Protein AF-A0AAD5MJZ8-F1 (afdb_monomer_lite)

Sequence (106 aa):
MPIKWISLIDGYFVVSTISISIYSYVLYVIIASKSKAVRSAFFYIFIVTGVFDIMGVIANEWVRNDVNICFGPSFEMISRLAAAMTGTNSLTHLFGSFLMTLNRFT

pLDDT: mean 91.15, std 6.75, range [57.5, 96.81]

Organism: Parelaphostrongylus tenuis (NCBI:txid148309)

Radius of gyration: 16.87 Å; chains: 1; bounding box: 35×23×52 Å

Structure (mmCIF, N/CA/C/O backbone):
data_AF-A0AAD5MJZ8-F1
#
_entry.id   AF-A0AAD5MJZ8-F1
#
loop_
_atom_site.group_PDB
_atom_site.id
_atom_site.type_symbol
_atom_site.label_atom_id
_atom_site.label_alt_id
_atom_site.label_comp_id
_atom_site.label_asym_id
_atom_site.label_entity_id
_atom_site.label_seq_id
_atom_site.pdbx_PDB_ins_code
_atom_site.Cartn_x
_atom_site.Cartn_y
_atom_site.Cartn_z
_atom_site.occupancy
_atom_site.B_iso_or_equiv
_atom_site.auth_seq_id
_atom_site.auth_comp_id
_atom_site.auth_asym_id
_atom_site.auth_atom_id
_atom_site.pdbx_PDB_model_num
ATOM 1 N N . MET A 1 1 ? 13.782 -1.108 -25.827 1.00 57.50 1 MET A N 1
ATOM 2 C CA . MET A 1 1 ? 14.151 -2.509 -25.516 1.00 57.50 1 MET A CA 1
ATOM 3 C C . MET A 1 1 ? 12.880 -3.273 -25.180 1.00 57.50 1 MET A C 1
ATOM 5 O O . MET A 1 1 ? 12.001 -2.661 -24.587 1.00 57.50 1 MET A O 1
ATOM 9 N N . PRO A 1 2 ? 12.731 -4.549 -25.569 1.00 67.56 2 PRO A N 1
ATOM 10 C CA . PRO A 1 2 ? 11.566 -5.334 -25.174 1.00 67.56 2 PRO A CA 1
ATOM 11 C C . PRO A 1 2 ? 11.579 -5.567 -23.656 1.00 67.56 2 PRO A C 1
ATOM 13 O O . PRO A 1 2 ? 12.581 -6.030 -23.109 1.00 67.56 2 PRO A O 1
ATOM 16 N N . ILE A 1 3 ? 10.474 -5.233 -22.986 1.00 68.69 3 ILE A N 1
ATOM 17 C CA . ILE A 1 3 ? 10.287 -5.465 -21.550 1.00 68.69 3 ILE A CA 1
ATOM 18 C C . ILE A 1 3 ? 10.306 -6.975 -21.302 1.00 68.69 3 ILE A C 1
ATOM 20 O O . ILE A 1 3 ? 9.470 -7.717 -21.822 1.00 68.69 3 ILE A O 1
ATOM 24 N N . LYS A 1 4 ? 11.266 -7.447 -20.504 1.00 76.75 4 LYS A N 1
ATOM 25 C CA . LYS A 1 4 ? 11.311 -8.842 -20.060 1.00 76.75 4 LYS A CA 1
ATOM 26 C C . LYS A 1 4 ? 10.417 -8.999 -18.836 1.00 76.75 4 LYS A C 1
ATOM 28 O O . LYS A 1 4 ? 10.892 -8.935 -17.718 1.00 76.75 4 LYS A O 1
ATOM 33 N N . TRP A 1 5 ? 9.129 -9.250 -19.037 1.00 73.94 5 TRP A N 1
ATOM 34 C CA . TRP A 1 5 ? 8.155 -9.412 -17.943 1.00 73.94 5 TRP A CA 1
ATOM 35 C C . TRP A 1 5 ? 8.566 -10.434 -16.872 1.00 73.94 5 TRP A C 1
ATOM 37 O O . TRP A 1 5 ? 8.257 -10.263 -15.701 1.00 73.94 5 TRP A O 1
ATOM 47 N N . ILE A 1 6 ? 9.327 -11.462 -17.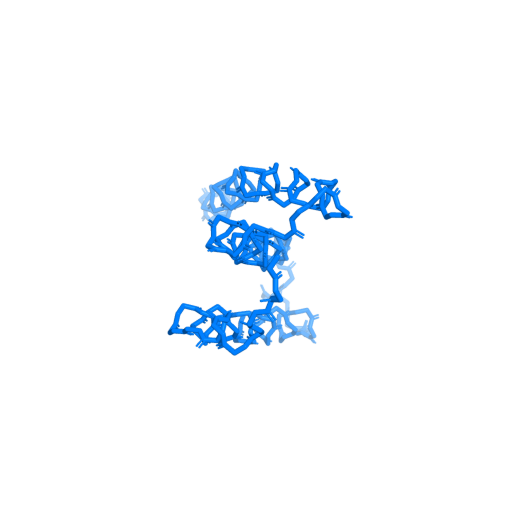250 1.00 76.88 6 ILE A N 1
ATOM 48 C CA . ILE A 1 6 ? 9.851 -12.475 -16.324 1.00 76.88 6 ILE A CA 1
ATOM 49 C C . ILE A 1 6 ? 10.832 -11.879 -15.300 1.00 76.88 6 ILE A C 1
ATOM 51 O O . ILE A 1 6 ? 10.909 -12.382 -14.186 1.00 76.88 6 ILE A O 1
ATOM 55 N N . SER A 1 7 ? 11.542 -10.789 -15.620 1.00 77.06 7 SER A N 1
ATOM 56 C CA . SER A 1 7 ? 12.450 -10.142 -14.663 1.00 77.06 7 SER A CA 1
ATOM 57 C C . SER A 1 7 ? 11.729 -9.361 -13.563 1.00 77.06 7 SER A C 1
ATOM 59 O O . SER A 1 7 ? 12.391 -8.881 -12.652 1.00 77.06 7 SER A O 1
ATOM 61 N N . LEU A 1 8 ? 10.402 -9.213 -13.646 1.00 78.00 8 LEU A N 1
ATOM 62 C CA . LEU A 1 8 ? 9.587 -8.589 -12.599 1.00 78.00 8 LEU A CA 1
ATOM 63 C C . LEU A 1 8 ? 9.268 -9.553 -11.453 1.00 78.00 8 LEU A C 1
ATOM 65 O O . LEU A 1 8 ? 8.912 -9.116 -10.365 1.00 78.00 8 LEU A O 1
ATOM 69 N N . ILE A 1 9 ? 9.379 -10.861 -11.693 1.00 83.94 9 ILE A N 1
ATOM 70 C CA . ILE A 1 9 ? 9.098 -11.886 -10.691 1.00 83.94 9 ILE A CA 1
ATOM 71 C C . ILE A 1 9 ? 10.406 -12.189 -9.958 1.00 83.94 9 ILE A C 1
ATOM 73 O O . ILE A 1 9 ? 11.135 -13.118 -10.304 1.00 83.94 9 ILE A O 1
ATOM 77 N N . ASP A 1 10 ? 10.719 -11.370 -8.959 1.00 87.81 10 ASP A N 1
ATOM 78 C CA . ASP A 1 10 ? 11.828 -11.585 -8.031 1.00 87.81 10 ASP A CA 1
ATOM 79 C C . ASP A 1 10 ? 11.313 -12.010 -6.639 1.00 87.81 10 ASP A C 1
ATOM 81 O O . ASP A 1 10 ? 10.109 -12.125 -6.386 1.00 87.81 10 ASP A O 1
ATOM 85 N N . GLY A 1 11 ? 12.234 -12.276 -5.708 1.00 88.50 11 GLY A N 1
ATOM 86 C CA . GLY A 1 11 ? 11.864 -12.653 -4.341 1.00 88.50 11 GLY A CA 1
ATOM 87 C C . GLY A 1 11 ? 11.045 -11.577 -3.621 1.00 88.50 11 GLY A C 1
ATOM 88 O O . GLY A 1 11 ? 10.156 -11.911 -2.839 1.00 88.50 11 GLY A O 1
ATOM 89 N N . TYR A 1 12 ? 11.290 -10.297 -3.914 1.00 89.56 12 TYR A N 1
ATOM 90 C CA . TYR A 1 12 ? 10.533 -9.200 -3.318 1.00 89.56 12 TYR A CA 1
ATOM 91 C C . TYR A 1 12 ? 9.098 -9.155 -3.841 1.00 89.56 12 TYR A C 1
ATOM 93 O O . TYR A 1 12 ? 8.188 -8.993 -3.039 1.00 89.56 12 TYR A O 1
ATOM 101 N N . PHE A 1 13 ? 8.869 -9.390 -5.134 1.00 90.94 13 PHE A N 1
ATOM 102 C CA . PHE A 1 13 ? 7.531 -9.486 -5.716 1.00 90.94 13 PHE A CA 1
ATOM 103 C C . PHE A 1 13 ? 6.707 -10.598 -5.054 1.00 90.94 13 PHE A C 1
ATOM 105 O O . PHE A 1 13 ? 5.535 -10.404 -4.717 1.00 90.94 13 PHE A O 1
ATOM 112 N N . VAL A 1 14 ? 7.328 -11.758 -4.806 1.00 93.31 14 VAL A N 1
ATOM 113 C CA . VAL A 1 14 ? 6.682 -12.878 -4.103 1.00 93.31 14 VAL A CA 1
ATOM 114 C C . VAL A 1 14 ? 6.322 -12.484 -2.670 1.00 93.31 14 VAL A C 1
ATOM 116 O O . VAL A 1 14 ? 5.183 -12.692 -2.250 1.00 93.31 14 VAL A O 1
ATOM 119 N N . VAL A 1 15 ? 7.253 -11.871 -1.933 1.00 94.06 15 VAL A N 1
ATOM 120 C CA . VAL A 1 15 ? 7.004 -11.395 -0.562 1.00 94.06 15 VAL A CA 1
ATOM 121 C C . VAL A 1 15 ? 5.894 -10.344 -0.541 1.00 94.06 15 VAL A C 1
ATOM 123 O O . VAL A 1 15 ? 4.940 -10.509 0.213 1.00 94.06 15 VAL A O 1
ATOM 126 N N . SER A 1 16 ? 5.949 -9.330 -1.408 1.00 94.06 16 SER A N 1
ATOM 127 C CA . SER A 1 16 ? 4.918 -8.294 -1.547 1.00 94.06 16 SER A CA 1
ATOM 128 C C . SER A 1 16 ? 3.539 -8.904 -1.813 1.00 94.06 16 SER A C 1
ATOM 130 O O . SER A 1 16 ? 2.559 -8.536 -1.167 1.00 94.06 16 SER A O 1
ATOM 132 N N . THR A 1 17 ? 3.457 -9.890 -2.711 1.00 94.50 17 THR A N 1
ATOM 133 C CA . THR A 1 17 ? 2.202 -10.580 -3.049 1.00 94.50 17 THR A CA 1
ATOM 134 C C . THR A 1 17 ? 1.637 -11.350 -1.853 1.00 94.50 17 THR A C 1
ATOM 136 O O . THR A 1 17 ? 0.439 -11.267 -1.563 1.00 94.50 17 THR A O 1
ATOM 139 N N . ILE A 1 18 ? 2.491 -12.074 -1.123 1.00 95.81 18 ILE A N 1
ATOM 140 C CA . ILE A 1 18 ? 2.099 -12.801 0.090 1.00 95.81 18 ILE A CA 1
ATOM 141 C C . ILE A 1 18 ? 1.634 -11.818 1.169 1.00 95.81 18 ILE A C 1
ATOM 143 O O . ILE A 1 18 ? 0.569 -12.016 1.755 1.00 95.81 18 ILE A O 1
ATOM 147 N N . SER A 1 19 ? 2.380 -10.735 1.396 1.00 93.62 19 SER A N 1
ATOM 148 C CA . SER A 1 19 ? 2.034 -9.691 2.361 1.00 93.62 19 SER A CA 1
ATOM 149 C C . SER A 1 19 ? 0.674 -9.067 2.056 1.00 93.62 19 SER A C 1
ATOM 151 O O . SER A 1 19 ? -0.176 -9.026 2.943 1.00 93.62 19 SER A O 1
ATOM 153 N N . ILE A 1 20 ? 0.421 -8.659 0.806 1.00 96.31 20 ILE A N 1
ATOM 154 C CA . ILE A 1 20 ? -0.877 -8.107 0.389 1.00 96.31 20 ILE A CA 1
ATOM 155 C C . ILE A 1 20 ? -1.996 -9.121 0.632 1.00 96.31 20 ILE A C 1
ATOM 157 O O . ILE A 1 20 ? -3.048 -8.753 1.153 1.00 96.31 20 ILE A O 1
ATOM 161 N N . SER A 1 21 ? -1.772 -10.393 0.295 1.00 96.81 21 SER A N 1
ATOM 162 C CA . SER A 1 21 ? -2.777 -11.453 0.438 1.00 96.81 21 SER A CA 1
ATOM 163 C C . SER A 1 21 ? -3.156 -11.690 1.901 1.00 96.81 21 SER A C 1
ATOM 165 O O . SER A 1 21 ? -4.338 -11.683 2.248 1.00 96.81 21 SER A O 1
ATOM 167 N N . ILE A 1 22 ? -2.158 -11.848 2.777 1.00 95.38 22 ILE A N 1
ATOM 168 C CA . ILE A 1 22 ? -2.372 -12.054 4.215 1.00 95.38 22 ILE A CA 1
ATOM 169 C C . ILE A 1 22 ? -3.068 -10.837 4.823 1.00 95.38 22 ILE A C 1
ATOM 171 O O . ILE A 1 22 ? -4.040 -10.982 5.564 1.00 95.38 22 ILE A O 1
ATOM 175 N N . TYR A 1 23 ? -2.603 -9.633 4.502 1.00 94.38 23 TYR A N 1
ATOM 176 C CA . TYR A 1 23 ? -3.124 -8.422 5.123 1.00 94.38 23 TYR A CA 1
ATOM 177 C C . TYR A 1 23 ? -4.545 -8.098 4.651 1.00 94.38 23 TYR A C 1
ATOM 179 O O . TYR A 1 23 ? -5.408 -7.759 5.461 1.00 94.38 23 TYR A O 1
ATOM 187 N N . SER A 1 24 ? -4.832 -8.321 3.366 1.00 96.38 24 SER A N 1
ATOM 188 C CA . SER A 1 24 ? -6.187 -8.223 2.808 1.00 96.38 24 SER A CA 1
ATOM 189 C C . SER A 1 24 ? -7.148 -9.200 3.487 1.00 96.38 24 SER A C 1
ATOM 191 O O . SER A 1 24 ? -8.277 -8.832 3.809 1.00 96.38 24 SER A O 1
ATOM 193 N N . TYR A 1 25 ? -6.698 -10.430 3.762 1.00 96.50 25 TYR A N 1
ATOM 194 C CA . TYR A 1 25 ? -7.490 -11.410 4.504 1.00 96.50 25 TYR A CA 1
ATOM 195 C C . TYR A 1 25 ? -7.779 -10.950 5.940 1.00 96.50 25 TYR A C 1
ATOM 197 O O . TYR A 1 25 ? -8.925 -11.016 6.386 1.00 96.50 25 TYR A O 1
ATOM 205 N N . VAL A 1 26 ? -6.777 -10.427 6.654 1.00 95.31 26 VAL A N 1
ATOM 206 C CA . VAL A 1 26 ? -6.961 -9.885 8.011 1.00 95.31 26 VAL A CA 1
ATOM 207 C C . VAL A 1 26 ? -7.981 -8.744 8.013 1.00 95.31 26 VAL A C 1
ATOM 209 O O . VAL A 1 26 ? -8.907 -8.755 8.826 1.00 95.31 26 VAL A O 1
ATOM 212 N N . LEU A 1 27 ? -7.868 -7.797 7.077 1.00 95.81 27 LEU A N 1
ATOM 213 C CA . LEU A 1 27 ? -8.829 -6.700 6.944 1.00 95.81 27 LEU A CA 1
ATOM 214 C C . LEU A 1 27 ? -10.241 -7.209 6.660 1.00 95.81 27 LEU A C 1
ATOM 216 O O . LEU A 1 27 ? -11.188 -6.771 7.312 1.00 95.81 27 LEU A O 1
ATOM 220 N N . TYR A 1 28 ? -10.384 -8.167 5.744 1.00 95.81 28 TYR A N 1
ATOM 221 C CA . TYR A 1 28 ? -11.672 -8.783 5.442 1.00 95.81 28 TYR A CA 1
ATOM 222 C C . TYR A 1 28 ? -12.312 -9.411 6.688 1.00 95.81 28 TYR A C 1
ATOM 224 O O . TYR A 1 28 ? -13.481 -9.152 6.972 1.00 95.81 28 TYR A O 1
ATOM 232 N N . VAL A 1 29 ? -11.548 -10.182 7.469 1.00 95.94 29 VAL A N 1
ATOM 233 C CA . VAL A 1 29 ? -12.042 -10.818 8.702 1.00 95.94 29 VAL A CA 1
ATOM 234 C C . VAL A 1 29 ? -12.502 -9.777 9.724 1.00 95.94 29 VAL A C 1
ATOM 236 O O . VAL A 1 29 ? -13.557 -9.942 10.338 1.00 95.94 29 VAL A O 1
ATOM 239 N N . ILE A 1 30 ? -11.742 -8.694 9.899 1.00 94.50 30 ILE A N 1
ATOM 240 C CA . ILE A 1 30 ? -12.081 -7.608 10.828 1.00 94.50 30 ILE A CA 1
ATOM 241 C C . ILE A 1 30 ? -13.366 -6.902 10.379 1.00 94.50 30 ILE A C 1
ATOM 243 O O . ILE A 1 30 ? -14.277 -6.734 11.188 1.00 94.50 30 ILE A O 1
ATOM 247 N N . ILE A 1 31 ? -13.477 -6.552 9.093 1.00 93.19 31 ILE A N 1
ATOM 248 C CA . ILE A 1 31 ? -14.655 -5.880 8.521 1.00 93.19 31 ILE A CA 1
ATOM 249 C C . ILE A 1 31 ? -15.902 -6.772 8.611 1.00 93.19 31 ILE A C 1
ATOM 251 O O . ILE A 1 31 ? -16.988 -6.294 8.942 1.00 93.19 31 ILE A O 1
ATOM 255 N N . ALA A 1 32 ? -15.761 -8.072 8.348 1.00 94.81 32 ALA A N 1
ATOM 256 C CA . ALA A 1 32 ? -16.860 -9.032 8.419 1.00 94.81 32 ALA A CA 1
ATOM 257 C C . ALA A 1 32 ? -17.273 -9.378 9.864 1.00 94.81 32 ALA A C 1
ATOM 259 O O . ALA A 1 32 ? -18.353 -9.937 10.091 1.00 94.81 32 ALA A O 1
ATOM 260 N N . SER A 1 33 ? -16.438 -9.057 10.857 1.00 94.00 33 SER A N 1
ATOM 261 C CA . SER A 1 33 ? -16.692 -9.395 12.253 1.00 94.00 33 SER A CA 1
ATOM 262 C C . SER A 1 33 ? -17.875 -8.612 12.829 1.00 94.00 33 SER A C 1
ATOM 264 O O . SER A 1 33 ? -17.943 -7.384 12.799 1.00 94.00 33 SER A O 1
ATOM 266 N N . LYS A 1 34 ? -18.818 -9.338 13.438 1.00 91.38 34 LYS A N 1
ATOM 267 C CA . LYS A 1 34 ? -19.961 -8.755 14.167 1.00 91.38 34 LYS A CA 1
ATOM 268 C C . LYS A 1 34 ? -19.675 -8.535 15.657 1.00 91.38 34 LYS A C 1
ATOM 270 O O . LYS A 1 34 ? -20.556 -8.076 16.383 1.00 91.38 34 LYS A O 1
ATOM 275 N N . SER A 1 35 ? -18.474 -8.875 16.127 1.00 91.69 35 SER A N 1
ATOM 276 C CA . SER A 1 35 ? -18.114 -8.752 17.541 1.00 91.69 35 SER A CA 1
ATOM 277 C C . SER A 1 35 ? -18.083 -7.288 17.982 1.00 91.69 35 SER A C 1
ATOM 279 O O . SER A 1 35 ? -17.504 -6.438 17.306 1.00 91.69 35 SER A O 1
ATOM 281 N N . LYS A 1 36 ? -18.652 -6.992 19.159 1.00 86.50 36 LYS A N 1
ATOM 282 C CA . LYS A 1 36 ? -18.607 -5.643 19.753 1.00 86.50 36 LYS A CA 1
ATOM 283 C C . LYS A 1 36 ? -17.171 -5.168 19.996 1.00 86.50 36 LYS A C 1
ATOM 285 O O . LYS A 1 36 ? -16.906 -3.982 19.852 1.00 86.50 36 LYS A O 1
ATOM 290 N N . ALA A 1 37 ? -16.252 -6.087 20.301 1.00 83.81 37 ALA A N 1
ATOM 291 C CA . ALA A 1 37 ? -14.842 -5.763 20.519 1.00 83.81 37 ALA A CA 1
ATOM 292 C C . ALA A 1 37 ? -14.167 -5.201 19.256 1.00 83.81 37 ALA A C 1
ATOM 294 O O . ALA A 1 37 ? -13.347 -4.293 19.351 1.00 83.81 37 ALA A O 1
ATOM 295 N N . VAL A 1 38 ? -14.557 -5.697 18.076 1.00 86.00 38 VAL A N 1
ATOM 296 C CA . VAL A 1 38 ? -13.974 -5.317 16.776 1.00 86.00 38 VAL A CA 1
ATOM 297 C C . VAL A 1 38 ? -14.578 -4.015 16.227 1.00 86.00 38 VAL A C 1
ATOM 299 O O . VAL A 1 38 ? -14.107 -3.464 15.243 1.00 86.00 38 VAL A O 1
ATOM 302 N N . ARG A 1 39 ? -15.600 -3.463 16.893 1.00 87.19 39 ARG A N 1
ATOM 303 C CA . ARG A 1 39 ? -16.242 -2.187 16.532 1.00 87.19 39 ARG A CA 1
ATOM 304 C C . ARG A 1 39 ? -15.720 -0.989 17.329 1.00 87.19 39 ARG A C 1
ATOM 306 O O . ARG A 1 39 ? -16.373 0.051 17.361 1.00 87.19 39 ARG A O 1
ATOM 313 N N . SER A 1 40 ? -14.584 -1.131 18.008 1.00 90.94 40 SER A N 1
ATOM 314 C CA . SER A 1 40 ? -13.944 -0.016 18.708 1.00 90.94 40 SER A CA 1
ATOM 315 C C . SER A 1 40 ? -13.239 0.929 17.728 1.00 90.94 40 SER A C 1
ATOM 317 O O . SER A 1 40 ? -12.900 0.546 16.606 1.00 90.94 40 SER A O 1
ATOM 319 N N . ALA A 1 41 ? -12.988 2.170 18.159 1.00 91.19 41 ALA A N 1
ATOM 320 C CA . ALA A 1 41 ? -12.265 3.168 17.367 1.00 91.19 41 ALA A CA 1
ATOM 321 C C . ALA A 1 41 ? -10.884 2.667 16.902 1.00 91.19 41 ALA A C 1
ATOM 323 O O . ALA A 1 41 ? -10.489 2.933 15.769 1.00 91.19 41 ALA A O 1
ATOM 324 N N . PHE A 1 42 ? -10.210 1.853 17.722 1.00 93.31 42 PHE A N 1
ATOM 325 C CA . PHE A 1 42 ? -8.958 1.184 17.368 1.00 93.31 42 PHE A CA 1
ATOM 326 C C . PHE A 1 42 ? -9.056 0.416 16.043 1.00 93.31 42 PHE A C 1
ATOM 328 O O . PHE A 1 42 ? -8.220 0.599 15.162 1.00 93.31 42 PHE A O 1
ATOM 335 N N . PHE A 1 43 ? -10.088 -0.414 15.873 1.00 93.31 43 PHE A N 1
ATOM 336 C CA . PHE A 1 43 ? -10.233 -1.234 14.670 1.00 93.31 43 PHE A CA 1
ATOM 337 C C . PHE A 1 43 ? -10.637 -0.416 13.444 1.00 93.31 43 PHE A C 1
ATOM 339 O O . PHE A 1 43 ? -10.222 -0.754 12.341 1.00 93.31 43 PHE A O 1
ATOM 346 N N . TYR A 1 44 ? -11.376 0.683 13.612 1.00 92.81 44 TYR A N 1
ATOM 347 C CA . TYR A 1 44 ? -11.640 1.598 12.498 1.00 92.81 44 TYR A CA 1
ATOM 348 C C . TYR A 1 44 ? -10.358 2.266 11.995 1.00 92.81 44 TYR A C 1
ATOM 350 O O . TYR A 1 44 ? -10.133 2.307 10.786 1.00 92.81 44 TYR A O 1
ATOM 358 N N . ILE A 1 45 ? -9.496 2.730 12.907 1.00 94.50 45 ILE A N 1
ATOM 359 C CA . ILE A 1 45 ? -8.187 3.289 12.545 1.00 94.50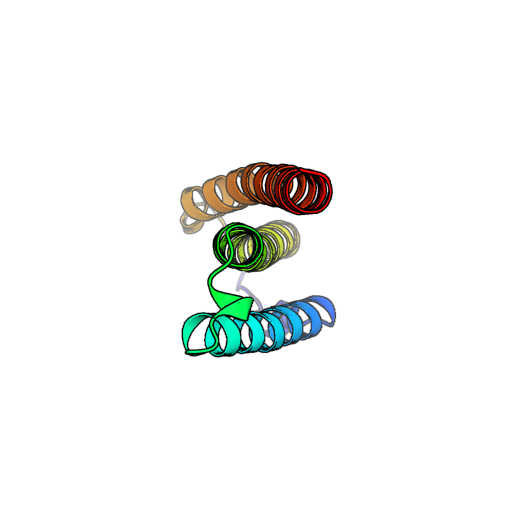 45 ILE A CA 1
ATOM 360 C C . ILE A 1 45 ? -7.336 2.206 11.871 1.00 94.50 45 ILE A C 1
ATOM 362 O O . ILE A 1 45 ? -6.805 2.444 10.791 1.00 94.50 45 ILE A O 1
ATOM 366 N N . PHE A 1 46 ? -7.290 0.997 12.445 1.00 95.06 46 PHE A N 1
ATOM 367 C CA . PHE A 1 46 ? -6.575 -0.144 11.869 1.00 95.06 46 PHE A CA 1
ATOM 368 C C . PHE A 1 46 ? -7.030 -0.463 10.439 1.00 95.06 46 PHE A C 1
ATOM 370 O O . PHE A 1 46 ? -6.191 -0.675 9.571 1.00 95.06 46 PHE A O 1
ATOM 377 N N . ILE A 1 47 ? -8.342 -0.471 10.170 1.00 94.88 47 ILE A N 1
ATOM 378 C CA . ILE A 1 47 ? -8.873 -0.747 8.827 1.00 94.88 47 ILE A CA 1
ATOM 379 C C . ILE A 1 47 ? -8.398 0.310 7.833 1.00 94.88 47 ILE A C 1
ATOM 381 O O . ILE A 1 47 ? -7.888 -0.039 6.771 1.00 94.88 47 ILE A O 1
ATOM 385 N N . VAL A 1 48 ? -8.555 1.594 8.170 1.00 94.81 48 VAL A N 1
ATOM 386 C CA . VAL A 1 48 ? -8.154 2.690 7.280 1.00 94.81 48 VAL A CA 1
ATOM 387 C C . VAL A 1 48 ? -6.656 2.611 7.009 1.00 94.81 48 VAL A C 1
ATOM 389 O O . VAL A 1 48 ? -6.252 2.546 5.851 1.00 94.81 48 VAL A O 1
ATOM 392 N N . THR A 1 49 ? -5.837 2.537 8.058 1.00 95.50 49 THR A N 1
ATOM 393 C CA . THR A 1 49 ? -4.383 2.411 7.929 1.00 95.50 49 THR A CA 1
ATOM 394 C C . THR A 1 49 ? -3.992 1.184 7.114 1.0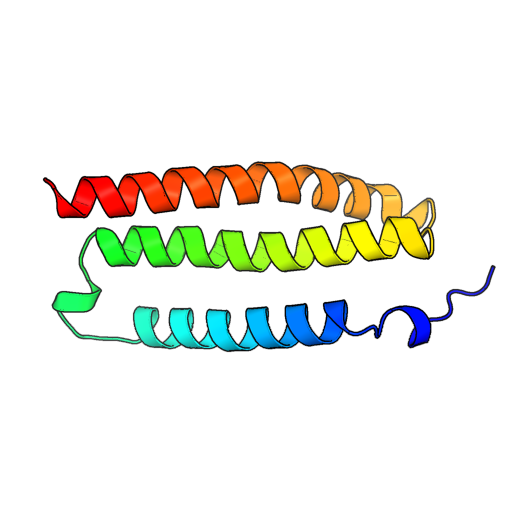0 95.50 49 THR A C 1
ATOM 396 O O . THR A 1 49 ? -3.170 1.297 6.212 1.00 95.50 49 THR A O 1
ATOM 399 N N . GLY A 1 50 ? -4.643 0.042 7.338 1.00 94.88 50 GLY A N 1
ATOM 400 C CA . GLY A 1 50 ? -4.324 -1.185 6.623 1.00 94.88 50 GLY A CA 1
ATOM 401 C C . GLY A 1 50 ? -4.616 -1.124 5.121 1.00 94.88 50 GLY A C 1
ATOM 402 O O . GLY A 1 50 ? -3.868 -1.695 4.328 1.00 94.88 50 GLY A O 1
ATOM 403 N N . VAL A 1 51 ? -5.652 -0.392 4.696 1.00 95.44 51 VAL A N 1
ATOM 404 C CA . VAL A 1 51 ? -5.905 -0.144 3.265 1.00 95.44 51 VAL A CA 1
ATOM 405 C C . VAL A 1 51 ? -4.775 0.690 2.650 1.00 95.44 51 VAL A C 1
ATOM 407 O O . VAL A 1 51 ? -4.300 0.371 1.557 1.00 95.44 51 VAL A O 1
ATOM 410 N N . PHE A 1 52 ? -4.302 1.722 3.354 1.00 96.00 52 PHE A N 1
ATOM 411 C CA . PHE A 1 52 ? -3.164 2.531 2.905 1.00 96.00 52 PHE A CA 1
ATOM 412 C C . PHE A 1 52 ? -1.847 1.750 2.889 1.00 96.00 52 PHE A C 1
ATOM 414 O O . PHE A 1 52 ? -1.059 1.937 1.965 1.00 96.00 52 PHE A O 1
ATOM 421 N N . ASP A 1 53 ? -1.635 0.829 3.828 1.00 94.81 53 ASP A N 1
ATOM 422 C CA . ASP A 1 53 ? -0.463 -0.050 3.836 1.00 94.81 53 ASP A CA 1
ATOM 423 C C . ASP A 1 53 ? -0.423 -0.936 2.581 1.00 94.81 53 ASP A C 1
ATOM 425 O O . ASP A 1 53 ? 0.613 -1.022 1.922 1.00 94.81 53 ASP A O 1
ATOM 429 N N . ILE A 1 54 ? -1.556 -1.539 2.186 1.00 95.94 54 ILE A N 1
ATOM 430 C CA . ILE A 1 54 ? -1.651 -2.347 0.954 1.00 95.94 54 ILE A CA 1
ATOM 431 C C . ILE A 1 54 ? -1.327 -1.495 -0.272 1.00 95.94 54 ILE A C 1
ATOM 433 O O . ILE A 1 54 ? -0.513 -1.892 -1.109 1.00 95.94 54 ILE A O 1
ATOM 437 N N . MET A 1 55 ? -1.927 -0.305 -0.369 1.00 95.94 55 MET A N 1
ATOM 438 C CA . MET A 1 55 ? -1.611 0.634 -1.446 1.00 95.94 55 MET A CA 1
ATOM 439 C C . MET A 1 55 ? -0.131 1.036 -1.426 1.00 95.94 55 MET A C 1
ATOM 441 O O . MET A 1 55 ? 0.465 1.222 -2.483 1.00 95.94 55 MET A O 1
ATOM 445 N N . GLY A 1 56 ? 0.475 1.151 -0.242 1.00 95.44 56 GLY A N 1
ATOM 446 C CA . GLY A 1 56 ? 1.895 1.435 -0.052 1.00 95.44 56 GLY A CA 1
ATOM 447 C C . GLY A 1 56 ? 2.784 0.337 -0.618 1.00 95.44 56 GLY A C 1
ATOM 448 O O . GLY A 1 56 ? 3.711 0.642 -1.364 1.00 95.44 56 GLY A O 1
ATOM 449 N N . VAL A 1 57 ? 2.467 -0.932 -0.343 1.00 95.44 57 VAL A N 1
ATOM 450 C CA . VAL A 1 57 ? 3.202 -2.077 -0.904 1.00 95.44 57 VAL A CA 1
ATOM 451 C C . VAL A 1 57 ? 3.104 -2.088 -2.430 1.00 95.44 57 VAL A C 1
ATOM 453 O O . VAL A 1 57 ? 4.129 -2.210 -3.095 1.00 95.44 57 VAL A O 1
ATOM 456 N N . ILE A 1 58 ? 1.909 -1.886 -2.996 1.00 95.31 58 ILE A N 1
ATOM 457 C CA . ILE A 1 58 ? 1.708 -1.848 -4.456 1.00 95.31 58 ILE A CA 1
ATOM 458 C C . ILE A 1 58 ? 2.495 -0.696 -5.095 1.00 95.31 58 ILE A C 1
ATOM 460 O O . ILE A 1 58 ? 3.183 -0.893 -6.096 1.00 95.31 58 ILE A O 1
ATOM 464 N N . ALA A 1 59 ? 2.420 0.503 -4.515 1.00 95.56 59 ALA A N 1
ATOM 465 C CA . ALA A 1 59 ? 3.136 1.672 -5.013 1.00 95.56 59 ALA A CA 1
ATOM 466 C C . ALA A 1 59 ? 4.659 1.479 -4.951 1.00 95.56 59 ALA A C 1
ATOM 468 O O . ALA A 1 59 ? 5.365 1.806 -5.903 1.00 95.56 59 ALA A O 1
ATOM 469 N N . ASN A 1 60 ? 5.168 0.898 -3.863 1.00 94.50 60 ASN A N 1
ATOM 470 C CA . ASN A 1 60 ? 6.595 0.637 -3.700 1.00 94.50 60 ASN A CA 1
ATOM 471 C C . ASN A 1 60 ? 7.098 -0.439 -4.677 1.00 94.50 60 ASN A C 1
ATOM 473 O O . ASN A 1 60 ? 8.172 -0.300 -5.260 1.00 94.50 60 ASN A O 1
ATOM 477 N N . GLU A 1 61 ? 6.296 -1.480 -4.906 1.00 93.81 61 GLU A N 1
ATOM 478 C CA . GLU A 1 61 ? 6.562 -2.515 -5.906 1.00 93.81 61 GLU A CA 1
ATOM 479 C C . GLU A 1 61 ? 6.620 -1.921 -7.322 1.00 93.81 61 GLU A C 1
ATOM 481 O O . GLU A 1 61 ? 7.538 -2.218 -8.087 1.00 93.81 61 GLU A O 1
ATOM 486 N N . TRP A 1 62 ? 5.685 -1.025 -7.656 1.00 93.62 62 TRP A N 1
ATOM 487 C CA . TRP A 1 62 ? 5.683 -0.313 -8.935 1.00 93.62 62 TRP A CA 1
ATOM 488 C C . TRP A 1 62 ? 6.949 0.523 -9.122 1.00 93.62 62 TRP A C 1
ATOM 490 O O . TRP A 1 62 ? 7.618 0.398 -10.144 1.00 93.62 62 TRP A O 1
ATOM 500 N N . VAL A 1 63 ? 7.301 1.350 -8.132 1.00 93.75 63 VAL A N 1
ATOM 501 C CA . VAL A 1 63 ? 8.487 2.219 -8.192 1.00 93.75 63 VAL A CA 1
ATOM 502 C C . VAL A 1 63 ? 9.766 1.393 -8.307 1.00 93.75 63 VAL A C 1
ATOM 504 O O . VAL A 1 63 ? 10.622 1.721 -9.126 1.00 93.75 63 VAL A O 1
ATOM 507 N N . ARG A 1 64 ? 9.895 0.292 -7.551 1.00 92.38 64 ARG A N 1
ATOM 508 C CA . ARG A 1 64 ? 11.052 -0.610 -7.672 1.00 92.38 64 ARG A CA 1
ATOM 509 C C . ARG A 1 64 ? 11.178 -1.151 -9.093 1.00 92.38 64 ARG A C 1
ATOM 511 O O . ARG A 1 64 ? 12.265 -1.139 -9.668 1.00 92.38 64 ARG A O 1
ATOM 518 N N . ASN A 1 65 ? 10.068 -1.609 -9.661 1.00 90.44 65 ASN A N 1
ATOM 519 C CA . ASN A 1 65 ? 10.055 -2.155 -11.010 1.00 90.44 65 ASN A CA 1
ATOM 520 C C . ASN A 1 65 ? 10.359 -1.087 -12.065 1.00 90.44 65 ASN A C 1
ATOM 522 O O . ASN A 1 65 ? 11.125 -1.361 -12.988 1.00 90.44 65 ASN A O 1
ATOM 526 N N . ASP A 1 66 ? 9.865 0.138 -11.897 1.00 90.88 66 ASP A N 1
ATOM 527 C CA . ASP A 1 66 ? 10.177 1.238 -12.809 1.00 90.88 66 ASP A CA 1
ATOM 528 C C . ASP A 1 66 ? 11.670 1.594 -12.797 1.00 90.88 66 ASP A C 1
ATOM 530 O O . ASP A 1 66 ? 12.269 1.788 -13.851 1.00 90.88 66 ASP A O 1
ATOM 534 N N . VAL A 1 67 ? 12.315 1.580 -11.624 1.00 88.56 67 VAL A N 1
ATOM 535 C CA . VAL A 1 67 ? 13.773 1.774 -11.514 1.00 88.56 67 VAL A CA 1
ATOM 536 C C . VAL A 1 67 ? 14.548 0.654 -12.219 1.00 88.56 67 VAL A C 1
ATOM 538 O O . VAL A 1 67 ? 15.572 0.919 -12.847 1.00 88.56 67 VAL A O 1
ATOM 541 N N . ASN A 1 68 ? 14.067 -0.589 -12.146 1.00 85.75 68 ASN A N 1
ATOM 542 C CA . ASN A 1 68 ? 14.772 -1.750 -12.692 1.00 85.75 68 ASN A CA 1
ATOM 543 C C . ASN A 1 68 ? 14.646 -1.892 -14.212 1.00 85.75 68 ASN A C 1
ATOM 545 O O . ASN A 1 68 ? 15.620 -2.248 -14.877 1.00 85.75 68 ASN A O 1
ATOM 549 N N . ILE A 1 69 ? 13.448 -1.683 -14.763 1.00 85.19 69 ILE A N 1
ATOM 550 C CA . ILE A 1 69 ? 13.175 -1.958 -16.182 1.00 85.19 69 ILE A CA 1
ATOM 551 C C . ILE A 1 69 ? 12.830 -0.721 -17.006 1.00 85.19 69 ILE A C 1
ATOM 553 O O . ILE A 1 69 ? 12.782 -0.839 -18.228 1.00 85.19 69 ILE A O 1
ATOM 557 N N . CYS A 1 70 ? 12.641 0.436 -16.361 1.00 85.81 70 CYS A N 1
ATOM 558 C CA . CYS A 1 70 ? 12.272 1.710 -16.972 1.00 85.81 70 CYS A CA 1
ATOM 559 C C . CYS A 1 70 ? 11.070 1.559 -17.914 1.00 85.81 70 CYS A C 1
ATOM 561 O O . CYS A 1 70 ? 11.223 1.377 -19.125 1.00 85.81 70 CYS A O 1
ATOM 563 N N . PHE A 1 71 ? 9.855 1.642 -17.359 1.00 85.44 71 PHE A N 1
ATOM 564 C CA . PHE A 1 71 ? 8.617 1.417 -18.118 1.00 85.44 71 PHE A CA 1
ATOM 565 C C . PHE A 1 71 ? 8.464 2.372 -19.314 1.00 85.44 71 PHE A C 1
ATOM 567 O O . PHE A 1 71 ? 7.790 2.051 -20.296 1.00 85.44 71 PHE A O 1
ATOM 574 N N . GLY A 1 72 ? 9.131 3.5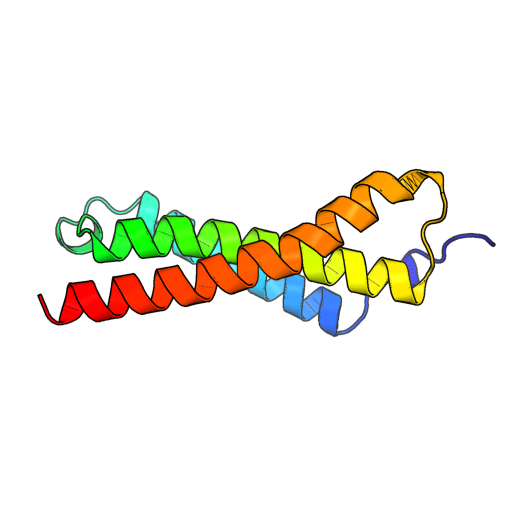26 -19.255 1.00 87.38 72 GLY A N 1
ATOM 575 C CA . GLY A 1 72 ? 9.185 4.514 -20.320 1.00 87.38 72 GLY A CA 1
ATOM 576 C C . GLY A 1 72 ? 8.063 5.557 -20.240 1.00 87.38 72 GLY A C 1
ATOM 577 O O . GLY A 1 72 ? 7.231 5.527 -19.330 1.00 87.38 72 GLY A O 1
ATOM 578 N N . PRO A 1 73 ? 8.015 6.495 -21.203 1.00 89.62 73 PRO A N 1
ATOM 579 C CA . PRO A 1 73 ? 7.177 7.696 -21.115 1.00 89.62 73 PRO A CA 1
ATOM 580 C C . PRO A 1 73 ? 5.676 7.408 -21.003 1.00 89.62 73 PRO A C 1
ATOM 582 O O . PRO A 1 73 ? 4.939 8.155 -20.369 1.00 89.62 73 PRO A O 1
ATOM 585 N N . SER A 1 74 ? 5.211 6.296 -21.579 1.00 91.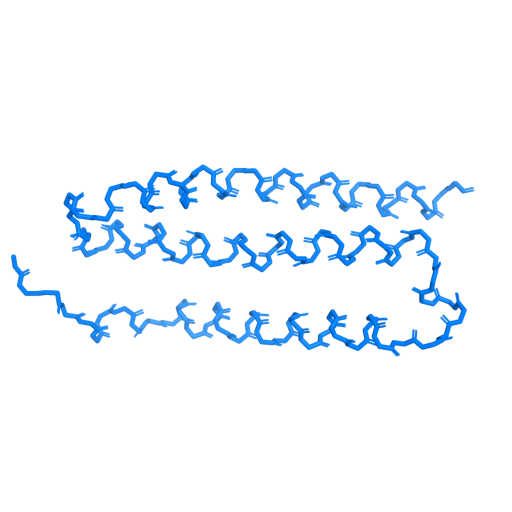69 74 SER A N 1
ATOM 586 C CA . SER A 1 74 ? 3.799 5.898 -21.541 1.00 91.69 74 SER A CA 1
ATOM 587 C C . SER A 1 74 ? 3.273 5.636 -20.127 1.00 91.69 74 SER A C 1
ATOM 589 O O . SER A 1 74 ? 2.067 5.715 -19.910 1.00 91.69 74 SER A O 1
ATOM 591 N N . PHE A 1 75 ? 4.158 5.345 -19.170 1.00 90.31 75 PHE A N 1
ATOM 592 C CA . PHE A 1 75 ? 3.807 5.051 -17.781 1.00 90.31 75 PHE A CA 1
ATOM 593 C C . PHE A 1 75 ? 4.225 6.159 -16.806 1.00 90.31 75 PHE A C 1
ATOM 595 O O . PHE A 1 75 ? 4.004 6.014 -15.606 1.00 90.31 75 PHE A O 1
ATOM 602 N N . GLU A 1 76 ? 4.764 7.283 -17.298 1.00 91.25 76 GLU A N 1
ATOM 603 C CA . GLU A 1 76 ? 5.322 8.355 -16.461 1.00 91.25 76 GLU A CA 1
ATOM 604 C C . GLU A 1 76 ? 4.318 8.853 -15.411 1.00 91.25 76 GLU A C 1
ATOM 606 O O . GLU A 1 76 ? 4.657 8.998 -14.237 1.00 91.25 76 GLU A O 1
ATOM 611 N N . MET A 1 77 ? 3.058 9.063 -15.806 1.00 94.00 77 MET A N 1
ATOM 612 C CA . MET A 1 77 ? 2.012 9.514 -14.885 1.00 94.00 77 MET A CA 1
ATOM 613 C C . MET A 1 77 ? 1.779 8.516 -13.742 1.00 94.00 77 MET A C 1
ATOM 615 O O . MET A 1 77 ? 1.656 8.927 -12.588 1.00 94.00 77 MET A O 1
ATOM 619 N N . ILE A 1 78 ? 1.749 7.215 -14.047 1.00 93.06 78 ILE A N 1
ATOM 620 C CA . ILE A 1 78 ? 1.532 6.165 -13.045 1.00 93.06 78 ILE A CA 1
ATOM 621 C C . ILE A 1 78 ? 2.750 6.064 -12.128 1.00 93.06 78 ILE A C 1
ATOM 623 O O . ILE A 1 78 ? 2.588 6.030 -10.913 1.00 93.06 78 ILE A O 1
ATOM 627 N N . SER A 1 79 ? 3.963 6.105 -12.679 1.00 93.56 79 SER A N 1
ATOM 628 C CA . SER A 1 79 ? 5.195 6.088 -11.889 1.00 93.56 79 SER A CA 1
ATOM 629 C C . SER A 1 79 ? 5.311 7.284 -10.946 1.00 93.56 79 SER A C 1
ATOM 631 O O . SER A 1 79 ? 5.678 7.115 -9.784 1.00 93.56 79 SER A O 1
ATOM 633 N N . ARG A 1 80 ? 4.937 8.489 -11.393 1.00 93.69 80 ARG A N 1
ATOM 634 C CA . ARG A 1 80 ? 4.915 9.691 -10.541 1.00 93.69 80 ARG A CA 1
ATOM 635 C C . ARG A 1 80 ? 3.870 9.589 -9.438 1.00 93.69 80 ARG A C 1
ATOM 637 O O . ARG A 1 80 ? 4.151 9.968 -8.303 1.00 93.69 80 ARG A O 1
ATOM 644 N N . LEU A 1 81 ? 2.688 9.063 -9.754 1.00 94.69 81 LEU A N 1
ATOM 645 C CA . LEU A 1 81 ? 1.651 8.814 -8.758 1.00 94.69 81 LEU A CA 1
ATOM 646 C C . LEU A 1 81 ? 2.113 7.775 -7.730 1.00 94.69 81 LEU A C 1
ATOM 648 O O . LEU A 1 81 ? 2.024 8.032 -6.534 1.00 94.69 81 LEU A O 1
ATOM 652 N N . ALA A 1 82 ? 2.665 6.646 -8.176 1.00 95.06 82 ALA A N 1
ATOM 653 C CA . ALA A 1 82 ? 3.193 5.605 -7.301 1.00 95.06 82 ALA A CA 1
ATOM 654 C C . ALA A 1 82 ? 4.307 6.149 -6.392 1.00 95.06 82 ALA A C 1
ATOM 656 O O . ALA A 1 82 ? 4.278 5.925 -5.184 1.00 95.06 82 ALA A O 1
ATOM 657 N N . ALA A 1 83 ? 5.231 6.947 -6.935 1.00 93.88 83 ALA A N 1
ATOM 658 C CA . ALA A 1 83 ? 6.282 7.599 -6.157 1.00 93.88 83 ALA A CA 1
ATOM 659 C C . ALA A 1 83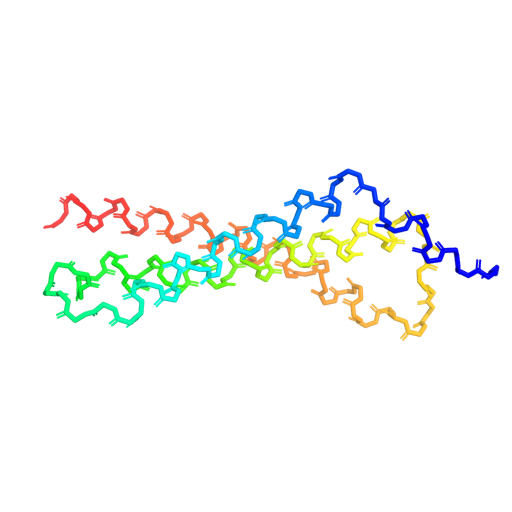 ? 5.737 8.599 -5.123 1.00 93.88 83 ALA A C 1
ATOM 661 O O . ALA A 1 83 ? 6.271 8.686 -4.023 1.00 93.88 83 ALA A O 1
ATOM 662 N N . ALA A 1 84 ? 4.666 9.334 -5.431 1.00 94.69 84 ALA A N 1
ATOM 663 C CA . ALA A 1 84 ? 4.008 10.191 -4.444 1.00 94.69 84 ALA A CA 1
ATOM 664 C C . ALA A 1 84 ? 3.304 9.365 -3.350 1.00 94.69 84 ALA A C 1
ATOM 666 O O . ALA A 1 84 ? 3.364 9.711 -2.168 1.00 94.69 84 ALA A O 1
ATOM 667 N N . MET A 1 85 ? 2.676 8.251 -3.738 1.00 94.31 85 MET A N 1
ATOM 668 C CA . MET A 1 85 ? 1.929 7.377 -2.835 1.00 94.31 85 MET A CA 1
ATOM 669 C C . MET A 1 85 ? 2.811 6.681 -1.794 1.00 94.31 85 MET A C 1
ATOM 671 O O . MET A 1 85 ? 2.346 6.443 -0.681 1.00 94.31 85 MET A O 1
ATOM 675 N N . THR A 1 86 ? 4.077 6.375 -2.094 1.00 93.44 86 THR A N 1
ATOM 676 C CA . THR A 1 86 ? 4.980 5.762 -1.100 1.00 93.44 86 THR A CA 1
ATOM 677 C C . THR A 1 86 ? 5.159 6.664 0.124 1.00 93.44 86 THR A C 1
ATOM 679 O O . THR A 1 86 ? 5.044 6.198 1.261 1.00 93.44 86 THR A O 1
ATOM 682 N N . GLY A 1 87 ? 5.362 7.967 -0.092 1.00 90.19 87 GLY A N 1
ATOM 683 C CA . GLY A 1 87 ? 5.499 8.954 0.976 1.00 90.19 87 GLY A CA 1
ATOM 684 C C . GLY A 1 87 ? 4.202 9.147 1.757 1.00 90.19 87 GLY A C 1
ATOM 685 O O . GLY A 1 87 ? 4.201 9.059 2.986 1.00 90.19 87 GLY A O 1
ATOM 686 N N . THR A 1 88 ? 3.081 9.356 1.058 1.00 93.50 88 THR A N 1
ATOM 687 C CA . THR A 1 88 ? 1.785 9.563 1.723 1.00 93.50 88 THR A CA 1
ATOM 688 C C . THR A 1 88 ? 1.367 8.347 2.540 1.00 93.50 88 THR A C 1
ATOM 690 O O . THR A 1 88 ? 0.955 8.506 3.684 1.00 93.50 88 THR A O 1
ATOM 693 N N . ASN A 1 89 ? 1.535 7.135 2.005 1.00 94.81 89 ASN A N 1
ATOM 694 C CA . ASN A 1 89 ? 1.118 5.910 2.687 1.00 94.81 89 ASN A CA 1
ATOM 695 C C . ASN A 1 89 ? 2.008 5.616 3.900 1.00 94.81 89 ASN A C 1
ATOM 697 O O . ASN A 1 89 ? 1.500 5.191 4.934 1.00 94.81 89 ASN A O 1
ATOM 701 N N . SER A 1 90 ? 3.306 5.938 3.828 1.00 92.06 90 SER A N 1
ATOM 702 C CA . SER A 1 90 ? 4.214 5.847 4.983 1.00 92.06 90 SER A CA 1
ATOM 703 C C . SER A 1 90 ? 3.794 6.788 6.118 1.00 92.06 90 SER A C 1
ATOM 705 O O . SER A 1 90 ? 3.803 6.404 7.288 1.00 92.06 90 SER A O 1
ATOM 707 N N . LEU A 1 91 ? 3.372 8.014 5.787 1.00 95.69 91 LEU A N 1
ATOM 708 C CA . LEU A 1 91 ? 2.841 8.953 6.777 1.00 95.69 91 LEU A CA 1
ATOM 709 C C . LEU A 1 91 ? 1.517 8.459 7.360 1.00 95.69 91 LEU A C 1
ATOM 711 O O . LEU A 1 91 ? 1.338 8.493 8.575 1.00 95.69 91 LEU A O 1
ATOM 715 N N . THR A 1 92 ? 0.604 7.958 6.527 1.00 95.56 92 THR A N 1
ATOM 716 C CA . THR A 1 92 ? -0.659 7.384 7.003 1.00 95.56 92 THR A CA 1
ATOM 717 C C . THR A 1 92 ? -0.431 6.194 7.935 1.00 95.56 92 THR A C 1
ATOM 719 O O . THR A 1 92 ? -1.122 6.088 8.949 1.00 95.56 92 THR A O 1
ATOM 722 N N . HIS A 1 93 ? 0.564 5.350 7.655 1.00 95.88 93 HIS A N 1
ATOM 723 C CA . HIS A 1 93 ? 0.971 4.261 8.541 1.00 95.88 93 HIS A CA 1
ATOM 724 C C . HIS A 1 93 ? 1.450 4.772 9.905 1.00 95.88 93 HIS A C 1
ATOM 726 O O . HIS A 1 93 ? 0.998 4.298 10.953 1.00 95.88 93 HIS A O 1
ATOM 732 N N . LEU A 1 94 ? 2.329 5.779 9.901 1.00 96.69 94 LEU A N 1
ATOM 733 C CA . LEU A 1 94 ? 2.865 6.389 11.116 1.00 96.69 94 LEU A CA 1
ATOM 734 C C . LEU A 1 94 ? 1.756 7.025 11.966 1.00 96.69 94 LEU A C 1
ATOM 736 O O . LEU A 1 94 ? 1.634 6.721 13.154 1.00 96.69 94 LEU A O 1
ATOM 740 N N . PHE A 1 95 ? 0.921 7.873 11.359 1.00 96.38 95 PHE A N 1
ATOM 741 C CA . PHE A 1 95 ? -0.186 8.531 12.055 1.00 96.38 95 PHE A CA 1
ATOM 742 C C . PHE A 1 95 ? -1.235 7.528 12.533 1.00 96.38 95 PHE A C 1
ATOM 744 O O . PHE A 1 95 ? -1.710 7.637 13.659 1.00 96.38 95 PHE A O 1
ATOM 751 N N . GLY A 1 96 ? -1.559 6.520 11.725 1.00 94.69 96 GLY A N 1
ATOM 752 C CA . GLY A 1 96 ? -2.462 5.440 12.109 1.00 94.69 96 GLY A CA 1
ATOM 753 C C . GLY A 1 96 ? -1.981 4.684 13.342 1.00 94.69 96 GLY A C 1
ATOM 754 O O . GLY A 1 96 ? -2.720 4.534 14.314 1.00 94.69 96 GLY A O 1
ATOM 755 N N . SER A 1 97 ? -0.711 4.275 13.342 1.00 94.44 97 SER A N 1
ATOM 756 C CA . SER A 1 97 ? -0.077 3.582 14.470 1.00 94.44 97 SER A CA 1
ATOM 757 C C . SER A 1 97 ? -0.031 4.440 15.733 1.00 94.44 97 SER A C 1
ATOM 759 O O . SER A 1 97 ? -0.300 3.958 16.838 1.00 94.44 97 SER A O 1
ATOM 761 N N . PHE A 1 98 ? 0.244 5.734 15.574 1.00 95.81 98 PHE A N 1
ATOM 762 C CA . PHE A 1 98 ? 0.205 6.694 16.670 1.00 95.81 98 PHE A CA 1
ATOM 763 C C . PHE A 1 98 ? -1.207 6.843 17.254 1.00 95.81 98 PHE A C 1
ATOM 765 O O . PHE A 1 98 ? -1.380 6.734 18.466 1.00 95.81 98 PHE A O 1
ATOM 772 N N . LEU A 1 99 ? -2.229 7.010 16.411 1.00 94.62 99 LEU A N 1
ATOM 773 C CA . LEU A 1 99 ? -3.624 7.132 16.844 1.00 94.62 99 LEU A CA 1
ATOM 774 C C . LEU A 1 99 ? -4.139 5.852 17.513 1.00 94.62 99 LEU A C 1
ATOM 776 O O . LEU A 1 99 ? -4.821 5.927 18.532 1.00 94.62 99 LEU A O 1
ATOM 780 N N . MET A 1 100 ? -3.773 4.677 16.994 1.00 94.25 100 MET A N 1
ATOM 781 C CA . MET A 1 100 ? -4.070 3.391 17.634 1.00 94.25 100 MET A CA 1
ATOM 782 C C . MET A 1 100 ? -3.441 3.289 19.027 1.00 94.25 100 MET A C 1
ATOM 784 O O . MET A 1 100 ? -4.076 2.797 19.962 1.00 94.25 100 MET A O 1
ATOM 788 N N . THR A 1 101 ? -2.212 3.786 19.177 1.00 93.94 101 THR A N 1
ATOM 789 C CA . THR A 1 101 ? -1.511 3.830 20.463 1.00 93.94 101 THR A CA 1
ATOM 790 C C . THR A 1 101 ? -2.192 4.800 21.426 1.00 93.94 101 THR A C 1
ATOM 792 O O . THR A 1 101 ? -2.496 4.415 22.551 1.00 93.94 101 THR A O 1
ATOM 795 N N . LEU A 1 102 ? -2.512 6.021 20.989 1.00 93.75 102 LEU A N 1
ATOM 796 C CA . LEU A 1 102 ? -3.234 7.005 21.802 1.00 93.75 102 LEU A CA 1
ATOM 797 C C . LEU A 1 102 ? -4.601 6.493 22.266 1.00 93.75 102 LEU A C 1
ATOM 799 O O . LEU A 1 102 ? -4.935 6.626 23.441 1.00 93.75 102 LEU A O 1
ATOM 803 N N . ASN A 1 103 ? -5.357 5.844 21.376 1.00 92.38 103 ASN A N 1
ATOM 804 C CA . ASN A 1 103 ? -6.655 5.249 21.698 1.00 92.38 103 ASN A CA 1
ATOM 805 C C . ASN A 1 103 ? -6.555 4.153 22.772 1.00 92.38 103 ASN A C 1
ATOM 807 O O . ASN A 1 103 ? -7.549 3.805 23.393 1.00 92.38 103 ASN A O 1
ATOM 811 N N . ARG A 1 104 ? -5.380 3.550 22.976 1.00 88.06 104 ARG A N 1
ATOM 812 C CA . ARG A 1 104 ? -5.183 2.552 24.033 1.00 88.06 104 ARG A CA 1
ATOM 813 C C . ARG A 1 104 ? -5.002 3.185 25.416 1.00 88.06 104 ARG A C 1
ATOM 815 O O . ARG A 1 104 ? -5.243 2.510 26.412 1.00 88.06 104 ARG A O 1
ATOM 822 N N . PHE A 1 105 ? -4.545 4.434 25.474 1.00 88.69 105 PHE A N 1
ATOM 823 C CA . PHE A 1 105 ? -4.205 5.139 26.715 1.00 88.69 105 PHE A CA 1
ATOM 824 C C . PHE A 1 105 ? -5.218 6.221 27.116 1.00 88.69 105 PHE A C 1
ATOM 826 O O . PHE A 1 105 ? -5.017 6.873 28.139 1.00 88.69 105 PHE A O 1
ATOM 833 N N . THR A 1 106 ? -6.276 6.408 26.325 1.00 75.00 106 THR A N 1
ATOM 834 C CA . THR A 1 106 ? -7.386 7.338 26.586 1.00 75.00 106 THR A CA 1
ATOM 835 C C . THR A 1 106 ? -8.654 6.540 26.838 1.00 75.00 106 THR A C 1
ATOM 837 O O . THR A 1 106 ? -9.368 6.862 27.810 1.00 75.00 106 THR A O 1
#

Foldseek 3Di:
DDQPPVVLDDPLVVVLVVVLVVLVVVLVCLVPDPDPVSPDPLNVLVNVLSVLVNLLSVLVSLLVVCVVRVPDDVCVVVVVVSVVSNVVSVVSNVVSVVVSVVSVVD

Secondary structure (DSSP, 8-state):
----GGGG--HHHHHHHHHHHHHHHHHHHHHH---GGGGSHHHHHHHHHHHHHHHHHHHHHHHHHHHHH---GGGHHHHHHHHHHHHHHHHHHHHHHHHHHHHHH-